Protein AF-A0A7C5YLM7-F1 (afdb_monomer)

Secondary structure (DSSP, 8-state):
----GGGTTSS-SEEEEGGGTT--GGG-TTGGGSEEEEEBSS--TT-EESSTTB--TBTTEEEEEETTS-EEEEEHHHHHHHHT-

Radius of gyration: 12.31 Å; Cα contacts (8 Å, |Δi|>4): 153; chains: 1; bounding box: 30×27×33 Å

Foldseek 3Di:
DPDDPLGVVAQDQKAAAVVCPPPDLVRDDPQVLAFGMKGFPPRDPHHYDLCPGHDLSPVQWIWTATSVGDIDTDHPVRSVVSSVD

Mean predicted aligned error: 3.07 Å

pLDDT: mean 92.98, std 7.43, range [56.0, 97.69]

Solvent-accessible surface area (backbone atoms only — not comparable to full-atom values): 4905 Å² total; per-residue (Å²): 129,83,56,42,84,95,42,69,90,38,80,22,41,45,27,35,37,43,90,52,65,96,60,55,72,91,75,50,74,66,28,88,73,33,72,36,38,32,32,27,69,77,23,38,79,92,37,61,41,68,56,86,42,63,30,47,86,57,93,57,11,28,51,36,30,24,61,70,72,54,72,44,81,25,50,49,70,60,44,55,57,65,46,72,111

Nearest PDB structures (foldseek):
  3qii-assembly1_A-2  TM=7.365E-01  e=6.145E-01  Homo sapiens
  8xis-assembly1_B  TM=4.307E-01  e=2.947E+00  Acetivibrio thermocellus
  1h4s-assembly1_B  TM=3.959E-01  e=1.637E+00  Thermus thermophilus
  1hc7-assembly1_A  TM=4.144E-01  e=2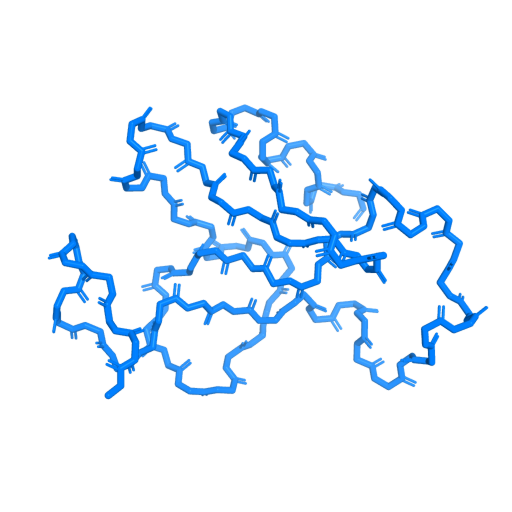.586E+00  Thermus thermophilus
  6thc-assembly2_C  TM=4.481E-01  e=4.655E+00  Mycolicibacterium smegmatis

Sequence (85 aa):
SFLCPAARHLDCGYAFYQPLSSRKVKEISQRSSTPMLFDSTKGQHNYADKGQSLAFRHLGGAVVTFADGHVKWLSEINAKQVFKR

Structure (mmCIF, N/CA/C/O backbone):
data_AF-A0A7C5YLM7-F1
#
_entry.id   AF-A0A7C5YLM7-F1
#
loop_
_atom_site.group_PDB
_atom_site.id
_atom_site.type_symbol
_atom_site.label_atom_id
_atom_site.label_alt_id
_atom_site.label_comp_id
_atom_site.label_asym_id
_atom_site.label_entity_id
_atom_site.label_seq_id
_atom_site.pdbx_PDB_ins_code
_atom_site.Cartn_x
_atom_site.Cartn_y
_atom_site.Cartn_z
_atom_site.occupancy
_atom_site.B_iso_or_equiv
_atom_site.auth_seq_id
_atom_site.auth_comp_id
_atom_site.auth_asym_id
_atom_site.auth_atom_id
_atom_site.pdbx_PDB_model_num
ATOM 1 N N . SER A 1 1 ? 11.135 -16.520 -3.141 1.00 56.00 1 SER A N 1
ATOM 2 C CA . SER A 1 1 ? 10.555 -15.236 -2.696 1.00 56.00 1 SER A CA 1
ATOM 3 C C . SER A 1 1 ? 9.516 -14.782 -3.712 1.00 56.00 1 SER A C 1
ATOM 5 O O . SER A 1 1 ? 9.654 -15.096 -4.890 1.00 56.00 1 SER A O 1
ATOM 7 N N . PHE A 1 2 ? 8.459 -14.087 -3.282 1.00 60.16 2 PHE A N 1
ATOM 8 C CA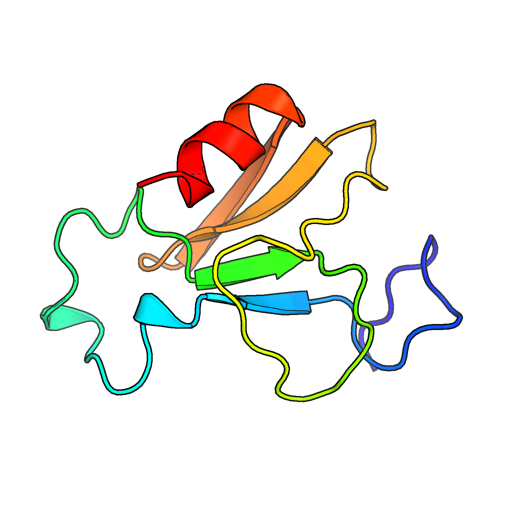 . PHE A 1 2 ? 7.501 -13.454 -4.198 1.00 60.16 2 PHE A CA 1
ATOM 9 C C . PHE A 1 2 ? 8.075 -12.105 -4.647 1.00 60.16 2 PHE A C 1
ATOM 11 O O . PHE A 1 2 ? 7.845 -11.079 -4.012 1.00 60.16 2 PHE A O 1
ATOM 18 N N . LEU A 1 3 ? 8.895 -12.129 -5.700 1.00 75.19 3 LEU A N 1
ATOM 19 C CA . LEU A 1 3 ? 9.492 -10.927 -6.283 1.00 75.19 3 LEU A CA 1
ATOM 20 C C . LEU A 1 3 ? 8.646 -10.430 -7.446 1.00 75.19 3 LEU A C 1
ATOM 22 O O . LEU A 1 3 ? 8.273 -11.198 -8.334 1.00 75.19 3 LEU A O 1
ATOM 26 N N . CYS A 1 4 ? 8.389 -9.127 -7.470 1.00 84.12 4 CYS A N 1
ATOM 27 C CA . CYS A 1 4 ? 7.748 -8.502 -8.614 1.00 84.12 4 CYS A CA 1
ATOM 28 C C . CYS A 1 4 ? 8.682 -8.591 -9.842 1.00 84.12 4 CYS A C 1
ATOM 30 O O . CYS A 1 4 ? 9.832 -8.151 -9.759 1.00 84.12 4 CYS A O 1
ATOM 32 N N . PRO A 1 5 ? 8.223 -9.102 -11.006 1.00 88.38 5 PRO A N 1
ATOM 33 C CA . PRO A 1 5 ? 9.045 -9.162 -12.217 1.00 88.38 5 PRO A CA 1
ATOM 34 C C . PRO A 1 5 ? 9.561 -7.794 -12.687 1.00 88.38 5 PRO A C 1
ATOM 36 O O . PRO A 1 5 ? 10.671 -7.708 -13.202 1.00 88.38 5 PRO A O 1
ATOM 39 N N . ALA A 1 6 ? 8.803 -6.719 -12.448 1.00 89.56 6 ALA A N 1
ATOM 40 C CA . ALA A 1 6 ? 9.219 -5.341 -12.727 1.00 89.56 6 ALA A CA 1
ATOM 41 C C . ALA A 1 6 ? 10.219 -4.781 -11.689 1.00 89.56 6 ALA A C 1
ATOM 43 O O . ALA A 1 6 ? 10.584 -3.608 -11.735 1.00 89.56 6 ALA A O 1
ATOM 44 N N . ALA A 1 7 ? 10.631 -5.595 -10.713 1.00 90.25 7 ALA A N 1
ATOM 45 C CA . ALA A 1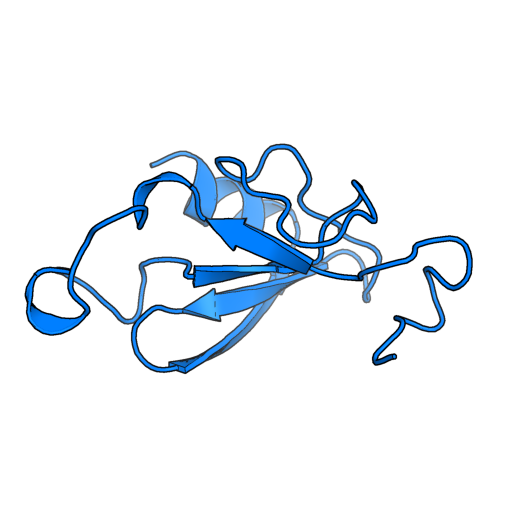 7 ? 11.455 -5.203 -9.576 1.00 90.25 7 ALA A CA 1
ATOM 46 C C . ALA A 1 7 ? 12.405 -6.321 -9.115 1.00 90.25 7 ALA A C 1
ATOM 48 O O . ALA A 1 7 ? 12.683 -6.438 -7.927 1.00 90.25 7 ALA A O 1
ATOM 49 N N . ARG A 1 8 ? 12.898 -7.157 -10.039 1.00 90.81 8 ARG A N 1
ATOM 50 C CA . ARG A 1 8 ? 13.724 -8.344 -9.719 1.00 90.81 8 ARG A CA 1
ATOM 51 C C . ARG A 1 8 ? 15.003 -8.055 -8.927 1.00 90.81 8 ARG A C 1
ATOM 53 O O . ARG A 1 8 ? 15.585 -8.983 -8.388 1.00 90.81 8 ARG A O 1
ATOM 60 N N . HIS A 1 9 ? 15.439 -6.799 -8.894 1.00 90.50 9 HIS A N 1
ATOM 61 C CA . HIS A 1 9 ? 16.600 -6.341 -8.134 1.00 90.50 9 HIS A CA 1
ATOM 62 C C . HIS A 1 9 ? 16.302 -6.088 -6.645 1.00 90.50 9 HIS A C 1
ATOM 64 O O . HIS A 1 9 ? 17.222 -5.764 -5.906 1.00 90.50 9 HIS A O 1
ATOM 70 N N . LEU A 1 10 ? 15.038 -6.161 -6.215 1.00 91.00 10 LEU A N 1
ATOM 71 C CA . LEU A 1 10 ? 14.633 -5.984 -4.820 1.00 91.00 10 LEU A CA 1
ATOM 72 C C . LEU A 1 10 ? 14.538 -7.337 -4.108 1.00 91.00 10 LEU A C 1
ATOM 74 O O . LEU A 1 10 ? 14.155 -8.328 -4.728 1.00 91.00 10 LEU A O 1
ATOM 78 N N . ASP A 1 11 ? 14.767 -7.355 -2.796 1.00 90.06 11 ASP A N 1
ATOM 79 C CA . ASP A 1 11 ? 14.614 -8.563 -1.971 1.00 90.06 11 ASP A CA 1
ATOM 80 C C . ASP A 1 11 ? 13.144 -8.813 -1.577 1.00 90.06 11 ASP A C 1
ATOM 82 O O . ASP A 1 11 ? 12.712 -9.950 -1.364 1.00 90.06 11 ASP A O 1
ATOM 86 N N . CYS A 1 12 ? 12.342 -7.742 -1.512 1.00 88.44 12 CYS A N 1
ATOM 87 C CA . CYS A 1 12 ? 10.924 -7.765 -1.158 1.00 88.44 12 CYS A CA 1
ATOM 88 C C . CYS A 1 12 ? 10.122 -6.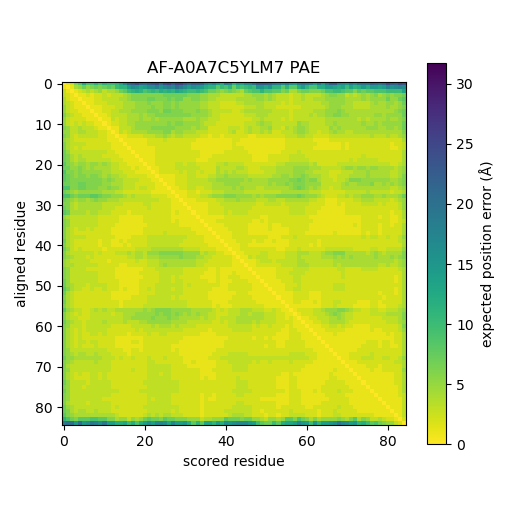694 -1.919 1.00 88.44 12 CYS A C 1
ATOM 90 O O . CYS A 1 12 ? 10.561 -5.558 -2.054 1.00 88.44 12 CYS A O 1
ATOM 92 N N . GLY A 1 13 ? 8.925 -7.031 -2.410 1.00 89.88 13 GLY A N 1
ATOM 93 C CA . GLY A 1 13 ? 8.105 -6.114 -3.217 1.00 89.88 13 GLY A CA 1
ATOM 94 C C . GLY A 1 13 ? 7.187 -5.171 -2.434 1.00 89.88 13 GLY A C 1
ATOM 95 O O . GLY A 1 13 ? 6.614 -4.270 -3.040 1.00 89.88 13 GLY A O 1
ATOM 96 N N . TYR A 1 14 ? 7.032 -5.362 -1.122 1.00 92.44 14 TYR A N 1
ATOM 97 C CA . TYR A 1 14 ? 6.014 -4.683 -0.318 1.00 92.44 14 TYR A CA 1
ATOM 98 C C . TYR A 1 14 ? 6.594 -4.000 0.922 1.00 92.44 14 TYR A C 1
ATOM 100 O O . TYR A 1 14 ? 7.663 -4.366 1.411 1.00 92.44 14 TYR A O 1
ATOM 108 N N . ALA A 1 15 ? 5.839 -3.042 1.453 1.00 95.88 15 ALA A N 1
ATOM 109 C CA . ALA A 1 15 ? 6.045 -2.461 2.772 1.00 95.88 15 ALA A CA 1
ATOM 110 C C . ALA A 1 15 ? 4.759 -2.519 3.601 1.00 95.88 15 ALA A C 1
ATOM 112 O O . ALA A 1 15 ? 3.649 -2.548 3.064 1.00 95.88 15 ALA A O 1
ATOM 113 N N . PHE A 1 16 ? 4.926 -2.539 4.920 1.00 97.12 16 PHE A N 1
ATOM 114 C CA . PHE A 1 16 ? 3.834 -2.453 5.880 1.00 97.12 16 PHE A CA 1
ATOM 115 C C . PHE A 1 16 ? 3.459 -0.998 6.170 1.00 97.12 16 PHE A C 1
ATOM 117 O O . PHE A 1 16 ? 4.325 -0.128 6.275 1.00 97.12 16 PHE A O 1
ATOM 124 N N . TYR A 1 17 ? 2.164 -0.728 6.338 1.00 97.25 17 TYR A N 1
ATOM 125 C CA . TYR A 1 17 ? 1.688 0.591 6.738 1.00 97.25 17 TYR A CA 1
ATOM 126 C C . TYR A 1 17 ? 1.974 0.828 8.226 1.00 97.25 17 TYR A C 1
ATOM 128 O O . TYR A 1 17 ? 1.254 0.360 9.110 1.00 97.25 17 TYR A O 1
ATOM 136 N N . GLN A 1 18 ? 3.045 1.577 8.501 1.00 96.94 18 GLN A N 1
ATOM 137 C CA . GLN A 1 18 ? 3.593 1.823 9.837 1.00 96.94 18 GLN A CA 1
ATOM 138 C C . GLN A 1 18 ? 2.546 2.241 10.894 1.00 96.94 18 GLN A C 1
ATOM 140 O O . GLN A 1 18 ? 2.667 1.783 12.032 1.00 96.94 18 GLN A O 1
ATOM 145 N N . PRO A 1 19 ? 1.506 3.049 10.588 1.00 95.38 19 PRO A N 1
ATOM 146 C CA . PRO A 1 19 ? 0.473 3.419 11.564 1.00 95.38 19 PRO A CA 1
ATOM 147 C C . PRO A 1 19 ? -0.371 2.260 12.116 1.00 95.38 19 PRO A C 1
ATOM 149 O O . PRO A 1 19 ? -1.091 2.446 13.097 1.00 95.38 19 PRO A O 1
ATOM 152 N N . LEU A 1 20 ? -0.301 1.066 11.518 1.00 95.25 20 LEU A N 1
ATOM 153 C CA . LEU A 1 20 ? -0.910 -0.146 12.072 1.00 95.25 20 LEU A CA 1
ATOM 154 C C . LEU A 1 20 ? -0.009 -0.892 13.059 1.00 95.25 20 LEU A C 1
ATOM 156 O O . LEU A 1 20 ? -0.437 -1.901 13.622 1.00 95.25 20 LEU A O 1
ATOM 160 N N . SER A 1 21 ? 1.217 -0.417 13.291 1.00 94.94 21 SER A N 1
ATOM 161 C CA . SER A 1 21 ? 2.134 -1.044 14.239 1.00 94.94 21 SER A CA 1
ATOM 162 C C . SER A 1 21 ? 1.474 -1.203 15.607 1.00 94.94 21 SER A C 1
ATOM 164 O O . SER A 1 21 ? 0.894 -0.262 16.148 1.00 94.94 21 SER A O 1
ATOM 166 N N . SER A 1 22 ? 1.563 -2.414 16.159 1.00 93.88 22 SER A N 1
ATOM 167 C CA . SER A 1 22 ? 1.014 -2.787 17.470 1.00 93.88 22 SER A CA 1
ATOM 168 C C . SER A 1 22 ? -0.511 -2.649 17.628 1.00 93.88 22 SER A C 1
ATOM 170 O O . SER A 1 22 ? -1.013 -2.788 18.742 1.00 93.88 22 SER A O 1
ATOM 172 N N . ARG A 1 23 ? -1.274 -2.418 16.549 1.00 94.38 23 ARG A N 1
ATOM 173 C CA . ARG A 1 23 ? -2.745 -2.353 16.598 1.00 94.38 23 ARG A CA 1
ATOM 174 C C . ARG A 1 23 ? -3.368 -3.720 16.351 1.00 94.38 23 ARG A C 1
ATOM 176 O O . ARG A 1 23 ? -2.958 -4.441 15.443 1.00 94.38 23 ARG A O 1
ATOM 183 N N . LYS A 1 24 ? -4.418 -4.066 17.100 1.00 92.44 24 LYS A N 1
ATOM 184 C CA . LYS A 1 24 ? -5.214 -5.264 16.792 1.00 92.44 24 LYS A CA 1
ATOM 185 C C . LYS A 1 24 ? -6.194 -4.945 15.671 1.00 92.44 24 LYS A C 1
ATOM 187 O O . LYS A 1 24 ? -6.795 -3.876 15.654 1.00 92.44 24 LYS A O 1
ATOM 192 N N . VAL A 1 25 ? -6.452 -5.909 14.786 1.00 87.38 25 VAL A N 1
ATOM 193 C CA . VAL A 1 25 ? -7.397 -5.735 13.662 1.00 87.38 25 VAL A CA 1
ATOM 194 C C . VAL A 1 25 ? -8.776 -5.250 14.134 1.00 87.38 25 VAL A C 1
ATOM 196 O O . VAL A 1 25 ? -9.379 -4.386 13.504 1.00 87.38 25 VAL A O 1
ATOM 199 N N . LYS A 1 26 ? -9.254 -5.744 15.286 1.00 91.12 26 LYS A N 1
ATOM 200 C CA . LYS A 1 26 ? -10.536 -5.334 15.886 1.00 91.12 26 LYS A CA 1
ATOM 201 C C . LYS A 1 26 ? -10.596 -3.861 16.326 1.00 91.12 26 LYS A C 1
ATOM 203 O O . LYS A 1 26 ? -11.687 -3.340 16.508 1.00 91.12 26 LYS A O 1
ATOM 208 N N . GLU A 1 27 ? -9.449 -3.208 16.506 1.00 94.38 27 GLU A N 1
ATOM 209 C CA . GLU A 1 27 ? -9.321 -1.804 16.932 1.00 94.38 27 GLU A CA 1
ATOM 210 C C . GLU A 1 27 ? -9.198 -0.846 15.736 1.00 94.38 27 GLU A C 1
ATOM 212 O O . GLU A 1 27 ? -9.095 0.368 15.917 1.00 94.38 27 GLU A O 1
ATOM 217 N N . ILE A 1 28 ? -9.161 -1.368 14.506 1.00 94.69 28 ILE A N 1
ATOM 218 C CA . ILE A 1 28 ? -9.074 -0.568 13.285 1.00 94.69 28 ILE A CA 1
ATOM 219 C C . ILE A 1 28 ? -10.493 -0.185 12.856 1.00 94.69 28 ILE A C 1
ATOM 221 O O . ILE A 1 28 ? -11.273 -1.019 12.395 1.00 94.69 28 ILE A O 1
ATOM 225 N N . SER A 1 29 ? -10.834 1.094 12.990 1.00 93.38 29 SER A N 1
ATOM 226 C CA . SER A 1 29 ? -12.032 1.670 12.374 1.00 93.38 29 SER A CA 1
ATOM 227 C C . SER A 1 29 ? -11.851 1.768 10.857 1.00 93.38 29 SER A C 1
ATOM 229 O O . SER A 1 29 ? -10.739 1.971 10.383 1.00 93.38 29 SER A O 1
ATOM 231 N N . GLN A 1 30 ? -12.938 1.658 10.083 1.00 94.56 30 GLN A N 1
ATOM 232 C CA . GLN A 1 30 ? -12.910 1.827 8.617 1.00 94.56 30 GLN A CA 1
ATOM 233 C C . GLN A 1 30 ? -11.895 0.903 7.901 1.00 94.56 30 GLN A C 1
ATOM 235 O O . GLN A 1 30 ? -11.149 1.339 7.018 1.00 94.56 30 GLN A O 1
ATOM 240 N N . ARG A 1 31 ? -11.861 -0.388 8.277 1.00 95.44 31 ARG A N 1
ATOM 241 C CA . ARG A 1 31 ? -10.905 -1.396 7.763 1.00 95.44 31 ARG A CA 1
ATOM 242 C C . ARG A 1 31 ? -10.829 -1.463 6.236 1.00 95.44 31 ARG A C 1
ATOM 244 O O . ARG A 1 31 ? -9.731 -1.553 5.700 1.00 95.44 31 ARG A O 1
ATOM 251 N N . SER A 1 32 ? -11.961 -1.310 5.553 1.00 96.00 32 SER A N 1
ATOM 252 C CA . SER A 1 32 ? -12.062 -1.310 4.086 1.00 96.00 32 SER A CA 1
ATOM 253 C C . SER A 1 32 ? -11.445 -0.085 3.394 1.00 96.00 32 SER A C 1
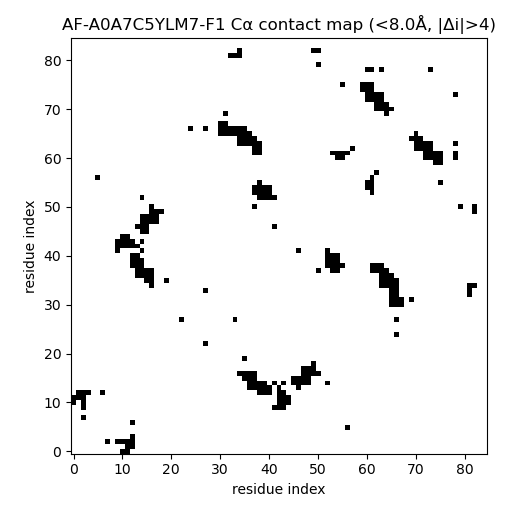ATOM 255 O O . SER A 1 32 ? -11.425 0.003 2.167 1.00 96.00 32 SER A O 1
ATOM 257 N N . SER A 1 33 ? -10.943 0.884 4.158 1.00 96.12 33 SER A N 1
ATOM 258 C CA . SER A 1 33 ? -10.245 2.064 3.633 1.00 96.12 33 SER A CA 1
ATOM 259 C C . SER A 1 33 ? -8.887 2.310 4.292 1.00 96.12 33 SER A C 1
ATOM 261 O O . SER A 1 33 ? -8.192 3.250 3.915 1.00 96.12 33 SER A O 1
ATOM 263 N N . THR A 1 34 ? -8.493 1.464 5.249 1.00 97.06 34 THR A N 1
ATOM 264 C CA . THR A 1 34 ? -7.211 1.577 5.950 1.00 97.06 34 THR A CA 1
ATOM 265 C C . THR A 1 34 ? -6.175 0.685 5.264 1.00 97.06 34 THR A C 1
ATOM 267 O O . THR A 1 34 ? -6.386 -0.530 5.237 1.00 97.06 34 THR A O 1
ATOM 270 N N . PRO A 1 35 ? -5.081 1.235 4.706 1.00 97.19 35 PRO A N 1
ATOM 271 C CA . PRO A 1 35 ? -4.057 0.431 4.047 1.00 97.19 35 PRO A CA 1
ATOM 272 C C . PRO A 1 35 ? -3.322 -0.463 5.054 1.00 97.19 35 PRO A C 1
ATOM 274 O O . PRO A 1 35 ? -3.167 -0.106 6.220 1.00 97.19 35 PRO A O 1
ATOM 277 N N . MET A 1 36 ? -2.863 -1.624 4.592 1.00 96.81 36 MET A N 1
ATOM 278 C CA . MET A 1 36 ? -2.132 -2.609 5.391 1.00 96.81 36 MET A CA 1
ATOM 279 C C . MET A 1 36 ? -0.766 -2.914 4.778 1.00 96.81 36 MET A C 1
ATOM 281 O O . MET A 1 36 ? 0.254 -2.701 5.432 1.00 96.81 36 MET A O 1
ATOM 285 N N . LEU A 1 37 ? -0.739 -3.365 3.523 1.00 96.38 37 LEU A N 1
ATOM 286 C CA . LEU A 1 37 ? 0.477 -3.525 2.727 1.00 96.38 37 LEU A CA 1
ATOM 287 C C . LEU A 1 37 ? 0.331 -2.756 1.416 1.00 96.38 37 LEU A C 1
ATOM 289 O O . LEU A 1 37 ? -0.772 -2.592 0.894 1.00 96.38 37 LEU A O 1
ATOM 293 N N . PHE A 1 38 ? 1.448 -2.313 0.864 1.00 96.00 38 PHE A N 1
ATOM 294 C CA . PHE A 1 38 ? 1.493 -1.677 -0.449 1.00 96.00 38 PHE A CA 1
ATOM 295 C C . PHE A 1 38 ? 2.797 -2.019 -1.156 1.00 96.00 38 PHE A C 1
ATOM 297 O O . PHE A 1 38 ? 3.818 -2.266 -0.506 1.00 96.00 38 PHE A O 1
ATOM 304 N N . ASP A 1 39 ? 2.762 -2.015 -2.488 1.00 93.44 39 ASP A N 1
ATOM 305 C CA . ASP A 1 39 ? 3.971 -2.176 -3.289 1.00 93.44 39 ASP A CA 1
ATOM 306 C C . ASP A 1 39 ? 4.970 -1.065 -2.956 1.00 93.44 39 ASP A C 1
ATOM 308 O O . ASP A 1 39 ? 4.646 0.124 -3.024 1.00 93.44 39 ASP A O 1
ATOM 312 N N . SER A 1 40 ? 6.199 -1.452 -2.618 1.00 94.69 40 SER A N 1
ATOM 313 C CA . SER A 1 40 ? 7.226 -0.542 -2.114 1.00 94.69 40 SER A CA 1
ATOM 314 C C . SER A 1 40 ? 8.449 -0.490 -3.017 1.00 94.69 40 SER A C 1
ATOM 316 O O . SER A 1 40 ? 8.904 -1.504 -3.544 1.00 94.69 40 SER A O 1
ATOM 318 N N . THR A 1 41 ? 9.026 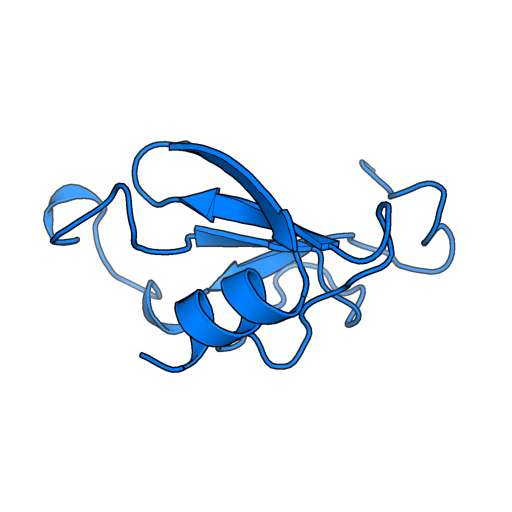0.697 -3.174 1.00 95.62 41 THR A N 1
ATOM 319 C CA . THR A 1 41 ? 10.308 0.940 -3.849 1.00 95.62 41 THR A CA 1
ATOM 320 C C . THR A 1 41 ? 11.522 0.595 -2.988 1.00 95.62 41 THR A C 1
ATOM 322 O O . THR A 1 41 ? 12.633 0.584 -3.505 1.00 95.62 41 THR A O 1
ATOM 325 N N . LYS A 1 42 ? 11.342 0.3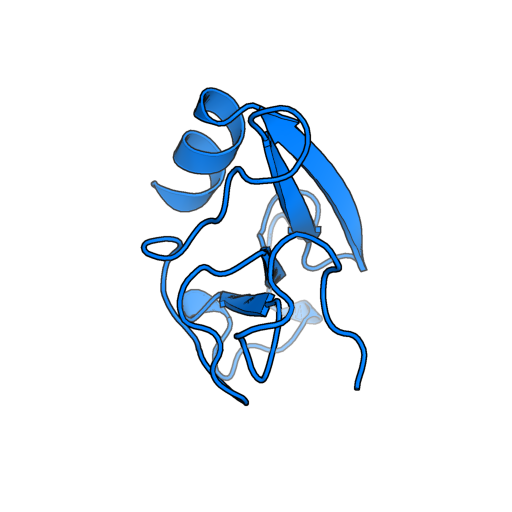05 -1.692 1.00 95.19 42 LYS A N 1
ATOM 326 C CA . LYS A 1 42 ? 12.458 0.142 -0.745 1.00 95.19 42 LYS A CA 1
ATOM 327 C C . LYS A 1 42 ? 13.127 -1.214 -0.813 1.00 95.19 42 LYS A C 1
ATOM 329 O O . LYS A 1 42 ? 14.318 -1.302 -0.546 1.00 95.19 42 LYS A O 1
ATOM 334 N N . GLY A 1 43 ? 12.385 -2.248 -1.192 1.00 90.06 43 GLY A N 1
ATOM 335 C CA . GLY A 1 43 ? 12.978 -3.540 -1.506 1.00 90.06 43 GLY A CA 1
ATOM 336 C C . GLY A 1 43 ? 13.421 -4.390 -0.328 1.00 90.06 43 GLY A C 1
ATOM 337 O O . GLY A 1 43 ? 14.082 -5.390 -0.561 1.00 90.06 43 GLY A O 1
ATOM 338 N N . GLN A 1 44 ? 13.104 -4.002 0.908 1.00 91.94 44 GLN A N 1
ATOM 339 C CA . GLN A 1 44 ? 13.659 -4.605 2.119 1.00 91.94 44 GLN A CA 1
ATOM 340 C C . GLN A 1 44 ? 12.626 -5.471 2.841 1.00 91.94 44 GLN A C 1
ATOM 342 O O . GLN A 1 44 ? 11.449 -5.117 2.941 1.00 91.94 44 GLN A O 1
ATOM 347 N N . HIS A 1 45 ? 13.074 -6.594 3.400 1.00 91.62 45 HIS A N 1
ATOM 348 C CA . HIS A 1 45 ? 12.252 -7.374 4.321 1.00 91.62 45 HIS A CA 1
ATOM 349 C C . HIS A 1 45 ? 11.883 -6.547 5.558 1.00 91.62 45 HIS A C 1
ATOM 351 O O . HIS A 1 45 ? 12.692 -5.773 6.062 1.00 91.62 45 HIS A O 1
ATOM 357 N N . ASN A 1 46 ? 10.660 -6.741 6.061 1.00 91.50 46 ASN A N 1
ATOM 358 C CA . ASN A 1 46 ? 10.136 -6.070 7.258 1.00 91.50 46 ASN A CA 1
ATOM 359 C C . ASN A 1 46 ? 10.130 -4.530 7.184 1.00 91.50 46 ASN A C 1
ATOM 361 O O . ASN A 1 46 ? 10.050 -3.867 8.218 1.00 91.50 46 ASN A O 1
ATOM 365 N N . TYR A 1 47 ? 10.196 -3.949 5.982 1.00 95.62 47 TYR A N 1
ATOM 366 C CA . TYR A 1 47 ? 10.138 -2.503 5.821 1.00 95.62 47 TYR A CA 1
ATOM 367 C C . TYR A 1 47 ? 8.732 -1.966 6.104 1.00 95.62 47 TYR A C 1
ATOM 369 O O . TYR A 1 47 ? 7.728 -2.546 5.678 1.00 95.62 47 TYR A O 1
ATOM 377 N N . ALA A 1 48 ? 8.662 -0.834 6.799 1.00 97.06 48 ALA A N 1
ATOM 378 C CA . ALA A 1 48 ? 7.418 -0.148 7.105 1.00 97.06 48 ALA A CA 1
ATOM 379 C C . ALA A 1 48 ? 7.592 1.363 6.959 1.00 97.06 48 ALA A C 1
ATOM 381 O O . ALA A 1 48 ? 8.581 1.925 7.428 1.00 97.06 48 ALA A O 1
ATOM 382 N N . ASP A 1 49 ? 6.615 2.021 6.342 1.00 97.31 49 ASP A N 1
ATOM 383 C CA . ASP A 1 49 ? 6.544 3.480 6.284 1.00 97.31 49 ASP A CA 1
ATOM 384 C C . ASP A 1 49 ? 5.080 3.959 6.197 1.00 97.31 49 ASP A C 1
ATOM 386 O O . ASP A 1 49 ? 4.138 3.187 6.403 1.00 97.31 49 ASP A O 1
ATOM 390 N N . LYS A 1 50 ? 4.873 5.256 5.963 1.00 96.75 50 LYS A N 1
ATOM 391 C CA . LYS A 1 50 ? 3.554 5.901 5.882 1.00 96.75 50 LYS A CA 1
ATOM 392 C C . LYS A 1 50 ? 3.077 6.111 4.435 1.00 96.75 50 LYS A C 1
ATOM 394 O O . LYS A 1 50 ? 2.226 6.958 4.199 1.00 96.75 50 LYS A O 1
ATOM 399 N N . GLY A 1 51 ? 3.611 5.366 3.471 1.00 96.44 51 GLY A N 1
ATOM 400 C CA . GLY A 1 51 ? 3.344 5.468 2.034 1.00 96.44 51 GLY A CA 1
ATOM 401 C C . GLY A 1 51 ? 4.425 6.198 1.228 1.00 96.44 51 GLY A C 1
ATOM 402 O O . GLY A 1 51 ? 4.250 6.391 0.025 1.00 96.44 51 GLY A O 1
ATOM 403 N N . GLN A 1 52 ? 5.543 6.615 1.837 1.00 96.75 52 GLN A N 1
ATOM 404 C CA . GLN A 1 52 ? 6.613 7.335 1.127 1.00 96.75 52 GL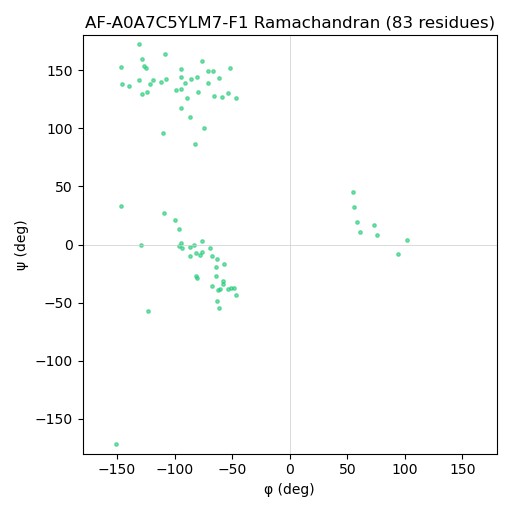N A CA 1
ATOM 405 C C . GLN A 1 52 ? 7.277 6.480 0.044 1.00 96.75 52 GLN A C 1
ATOM 407 O O . GLN A 1 52 ? 7.802 7.020 -0.928 1.00 96.75 52 GLN A O 1
ATOM 412 N N . SER A 1 53 ? 7.260 5.156 0.204 1.00 96.69 53 SER A N 1
ATOM 413 C CA . SER A 1 53 ? 7.842 4.223 -0.755 1.00 96.69 53 SER A CA 1
ATOM 414 C C . SER A 1 53 ? 6.854 3.629 -1.754 1.00 96.69 53 SER A C 1
ATOM 416 O O . SER A 1 53 ? 7.238 2.688 -2.439 1.00 96.69 53 SER A O 1
ATOM 418 N N . LEU A 1 54 ? 5.630 4.156 -1.889 1.00 96.38 54 LEU A N 1
ATOM 419 C CA . LEU A 1 54 ? 4.664 3.663 -2.881 1.00 96.38 54 LEU A CA 1
ATOM 420 C C . LEU A 1 54 ? 5.303 3.484 -4.264 1.00 96.38 54 LEU A C 1
ATOM 422 O O . LEU A 1 54 ? 5.899 4.407 -4.823 1.00 96.38 54 LEU A O 1
ATOM 426 N N . ALA A 1 55 ? 5.164 2.285 -4.818 1.00 95.62 55 ALA A N 1
ATOM 427 C CA . ALA A 1 55 ? 5.624 1.970 -6.157 1.00 95.62 55 ALA A CA 1
ATOM 428 C C . ALA A 1 55 ? 4.466 2.033 -7.158 1.00 95.62 55 ALA A C 1
ATOM 430 O O . ALA A 1 55 ? 3.420 1.426 -6.951 1.00 95.62 55 ALA A O 1
ATOM 431 N N . PHE A 1 56 ? 4.697 2.706 -8.287 1.00 96.06 56 PHE A N 1
ATOM 432 C CA . PHE A 1 56 ? 3.709 2.882 -9.363 1.00 96.06 56 PHE A CA 1
ATOM 433 C C . PHE A 1 56 ? 4.048 2.071 -10.621 1.00 96.06 56 PHE A C 1
ATOM 435 O O . PHE A 1 56 ? 3.723 2.441 -11.747 1.00 96.06 56 PHE A O 1
ATOM 442 N N . ARG A 1 57 ? 4.762 0.955 -10.437 1.00 91.62 57 ARG A N 1
ATOM 443 C CA . ARG A 1 57 ? 5.359 0.166 -11.527 1.00 91.62 57 ARG A CA 1
ATOM 444 C C . ARG A 1 57 ? 4.355 -0.699 -12.304 1.00 91.62 57 ARG A C 1
ATOM 446 O O . ARG A 1 57 ? 4.723 -1.300 -13.307 1.00 91.62 57 ARG A O 1
ATOM 453 N N . HIS A 1 58 ? 3.101 -0.770 -11.856 1.00 90.81 58 HIS A N 1
ATOM 454 C CA . HIS A 1 58 ? 2.051 -1.586 -12.466 1.00 90.81 58 HIS A CA 1
ATOM 455 C C . HIS A 1 58 ? 1.012 -0.688 -13.129 1.00 90.81 58 HIS A C 1
ATOM 457 O O . HIS A 1 58 ? 0.106 -0.190 -12.466 1.00 90.81 58 HIS A O 1
ATOM 463 N N . LEU A 1 59 ? 1.157 -0.470 -14.441 1.00 93.75 59 LEU A N 1
ATOM 464 C CA . LEU A 1 59 ? 0.243 0.355 -15.246 1.00 93.75 59 LEU A CA 1
ATOM 465 C C . LEU A 1 59 ? 0.067 1.792 -14.703 1.00 93.75 59 LEU A C 1
ATOM 467 O O . LEU A 1 59 ? -1.011 2.365 -14.806 1.00 93.75 59 LEU A O 1
ATOM 471 N N . GLY A 1 60 ? 1.109 2.370 -14.091 1.00 93.75 60 GLY A N 1
ATOM 472 C CA . GLY A 1 60 ? 1.047 3.712 -13.491 1.00 93.75 60 GLY A CA 1
ATOM 473 C C . GLY A 1 60 ? 0.249 3.785 -12.181 1.00 93.75 60 GLY A C 1
ATOM 474 O O . GLY A 1 60 ? -0.156 4.864 -11.749 1.00 93.75 60 GLY A O 1
ATOM 475 N N . GLY A 1 61 ? -0.009 2.641 -11.545 1.00 95.69 61 GLY A N 1
ATOM 476 C CA . GLY A 1 61 ? -0.699 2.553 -10.265 1.00 95.69 61 GLY A CA 1
ATOM 477 C C . GLY A 1 61 ? 0.022 1.668 -9.256 1.00 95.69 61 GLY A C 1
ATOM 478 O O . GLY A 1 61 ? 1.014 1.005 -9.570 1.00 95.69 61 GLY A O 1
ATOM 479 N N . ALA A 1 62 ? -0.497 1.691 -8.033 1.00 95.50 62 ALA A N 1
ATOM 480 C CA . ALA A 1 62 ? -0.023 0.909 -6.901 1.00 95.50 62 ALA A CA 1
ATOM 481 C C . ALA A 1 62 ? -1.059 -0.152 -6.523 1.00 95.50 62 ALA A C 1
ATOM 483 O O . ALA A 1 62 ? -2.263 0.123 -6.504 1.00 95.50 62 ALA A O 1
ATOM 484 N N . VAL A 1 63 ? -0.592 -1.352 -6.183 1.00 95.56 63 VAL A N 1
ATOM 485 C CA . VAL A 1 63 ? -1.429 -2.377 -5.561 1.00 95.56 63 VAL A CA 1
ATOM 486 C C . VAL A 1 63 ? -1.361 -2.199 -4.046 1.00 95.56 63 VAL A C 1
ATOM 488 O O . VAL A 1 63 ? -0.280 -2.130 -3.459 1.00 95.56 63 VAL A O 1
ATOM 491 N N . VAL A 1 64 ? -2.527 -2.080 -3.412 1.00 97.25 64 VAL A N 1
ATOM 492 C CA . VAL A 1 64 ? -2.667 -1.836 -1.972 1.00 97.25 64 VAL A CA 1
ATOM 493 C C . VAL A 1 64 ? -3.617 -2.867 -1.383 1.00 97.25 64 VAL A C 1
ATOM 495 O O . VAL A 1 64 ? -4.721 -3.067 -1.896 1.00 97.25 64 VAL A O 1
ATOM 498 N N . THR A 1 65 ? -3.195 -3.512 -0.299 1.00 97.44 65 THR A N 1
ATOM 499 C CA . THR A 1 65 ? -4.061 -4.351 0.530 1.00 97.44 65 THR A CA 1
ATOM 500 C C . THR A 1 65 ? -4.599 -3.530 1.695 1.00 97.44 65 THR A C 1
ATOM 502 O O . THR A 1 65 ? -3.909 -2.657 2.227 1.00 97.44 65 THR A O 1
ATOM 505 N N . PHE A 1 66 ? -5.837 -3.793 2.093 1.00 97.50 66 PHE A N 1
ATOM 506 C CA . PHE A 1 66 ? -6.518 -3.074 3.166 1.00 97.50 66 PHE A CA 1
ATOM 507 C C . PHE A 1 66 ? -6.670 -3.949 4.411 1.00 97.50 66 PHE A C 1
ATOM 509 O O . PHE A 1 66 ? -6.501 -5.167 4.364 1.00 97.50 66 PHE A O 1
ATOM 516 N N . ALA A 1 67 ? -6.975 -3.327 5.549 1.00 96.94 67 ALA A N 1
ATOM 517 C CA . ALA A 1 67 ? -7.032 -3.992 6.852 1.00 96.94 67 ALA A CA 1
ATOM 518 C C . ALA A 1 67 ? -8.175 -5.020 7.002 1.00 96.94 67 ALA A C 1
ATOM 520 O O . ALA A 1 67 ? -8.222 -5.748 7.992 1.00 96.94 67 ALA A O 1
ATOM 521 N N . ASP A 1 68 ? -9.115 -5.081 6.058 1.00 96.06 68 ASP A N 1
ATOM 522 C CA . ASP A 1 68 ? -10.128 -6.142 5.938 1.00 96.06 68 ASP A CA 1
ATOM 523 C C . ASP A 1 68 ? -9.715 -7.272 4.969 1.00 96.06 68 ASP A C 1
ATOM 525 O O . ASP A 1 68 ? -10.475 -8.217 4.776 1.00 96.06 68 ASP A O 1
ATOM 529 N N . GLY A 1 69 ? -8.520 -7.192 4.377 1.00 95.56 69 GLY A N 1
ATOM 530 C CA . GLY A 1 69 ? -7.923 -8.225 3.534 1.00 95.56 69 GLY A CA 1
ATOM 531 C C . GLY A 1 69 ? -8.161 -8.071 2.032 1.00 95.56 69 GLY A C 1
ATOM 532 O O . GLY A 1 69 ? -7.540 -8.803 1.262 1.00 95.56 69 GLY A O 1
ATOM 533 N N . HIS A 1 70 ? -9.002 -7.135 1.577 1.00 97.25 70 HIS A N 1
ATOM 534 C CA . HIS A 1 70 ? -9.173 -6.936 0.136 1.00 97.25 70 HIS A CA 1
ATOM 535 C C . HIS A 1 70 ? -7.987 -6.179 -0.476 1.00 97.25 70 HIS A C 1
ATOM 537 O O . HIS A 1 70 ? -7.251 -5.458 0.202 1.00 97.25 70 HIS A O 1
ATOM 543 N N . VAL A 1 71 ? -7.811 -6.339 -1.787 1.00 97.25 71 VAL A N 1
ATOM 544 C CA . VAL A 1 71 ? -6.720 -5.734 -2.558 1.00 97.25 71 VAL A CA 1
ATOM 545 C C . VAL A 1 71 ? -7.308 -4.855 -3.653 1.00 97.25 71 VAL A C 1
ATOM 547 O O . VAL A 1 71 ? -8.277 -5.248 -4.302 1.00 97.25 71 VAL A O 1
ATOM 550 N N . LYS A 1 72 ? -6.736 -3.668 -3.873 1.00 97.38 72 LYS A N 1
ATOM 551 C CA . LYS A 1 72 ? -7.095 -2.798 -5.002 1.00 97.38 72 LYS A CA 1
ATOM 552 C C . LYS A 1 72 ? -5.858 -2.325 -5.736 1.00 97.38 72 LYS A C 1
ATOM 554 O O . LYS A 1 72 ? -4.860 -1.959 -5.122 1.00 97.38 72 LYS A O 1
ATOM 559 N N . TRP A 1 73 ? -5.981 -2.257 -7.055 1.00 97.69 73 TRP A N 1
ATOM 560 C CA . TRP A 1 73 ? -5.139 -1.389 -7.860 1.00 97.69 73 TRP A CA 1
ATOM 561 C C . TRP A 1 73 ? -5.677 0.041 -7.766 1.00 97.69 73 TRP A C 1
ATOM 563 O O . TRP A 1 73 ? -6.877 0.274 -7.926 1.00 97.69 73 TRP A O 1
ATOM 573 N N . LEU A 1 74 ? -4.796 0.995 -7.491 1.00 97.25 74 LEU A N 1
ATOM 574 C CA . LEU A 1 74 ? -5.112 2.414 -7.419 1.00 97.25 74 LEU A CA 1
ATOM 575 C C . LEU A 1 74 ? -4.199 3.169 -8.378 1.00 97.25 74 LEU A C 1
ATOM 577 O O . LEU A 1 74 ? -2.981 3.018 -8.315 1.00 97.25 74 LEU A O 1
ATOM 581 N N . SER A 1 75 ? -4.770 4.050 -9.201 1.00 97.50 75 SER A N 1
ATOM 582 C CA . SER A 1 75 ? -3.986 5.058 -9.926 1.00 97.50 75 SER A CA 1
ATOM 583 C C . SER A 1 75 ? -3.085 5.826 -8.954 1.00 97.50 75 SER A C 1
ATOM 585 O O . SER A 1 75 ? -3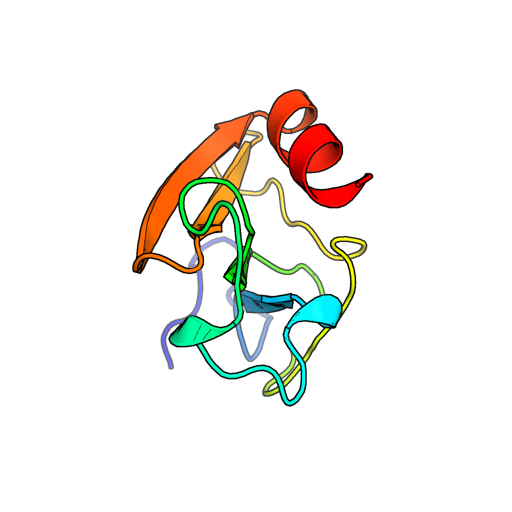.492 6.040 -7.808 1.00 97.50 75 SER A O 1
ATOM 587 N N . GLU A 1 76 ? -1.947 6.341 -9.416 1.00 96.81 76 GLU A N 1
ATOM 588 C CA . GLU A 1 76 ? -1.022 7.126 -8.590 1.00 96.81 76 GLU A CA 1
ATOM 589 C C . GLU A 1 76 ? -1.704 8.220 -7.742 1.00 96.81 76 GLU A C 1
ATOM 591 O O . GLU A 1 76 ? -1.420 8.346 -6.549 1.00 96.81 76 GLU A O 1
ATOM 596 N N . ILE A 1 77 ? -2.652 8.966 -8.322 1.00 96.88 77 ILE A N 1
ATOM 597 C CA . ILE A 1 77 ? -3.402 10.024 -7.625 1.00 96.88 77 ILE A CA 1
ATOM 598 C C . ILE A 1 77 ? -4.195 9.446 -6.444 1.00 96.88 77 ILE A C 1
ATOM 600 O O . ILE A 1 77 ? -4.016 9.882 -5.305 1.00 96.88 77 ILE A O 1
ATOM 604 N N . ASN A 1 78 ? -5.033 8.439 -6.701 1.00 96.81 78 ASN A N 1
ATOM 605 C CA . ASN A 1 78 ? -5.854 7.790 -5.675 1.00 96.81 78 ASN A CA 1
ATOM 606 C C . ASN A 1 78 ? -5.000 7.107 -4.600 1.00 96.81 78 ASN A C 1
ATOM 608 O O . ASN A 1 78 ? -5.320 7.201 -3.417 1.00 96.81 78 ASN A O 1
ATOM 612 N N . ALA A 1 79 ? -3.889 6.468 -4.980 1.00 96.75 79 ALA A N 1
ATOM 613 C CA . ALA A 1 79 ? -2.989 5.854 -4.010 1.00 96.75 79 ALA A CA 1
ATOM 614 C C . ALA A 1 79 ? -2.387 6.923 -3.087 1.00 96.75 79 ALA A C 1
ATOM 616 O O . ALA A 1 79 ? -2.500 6.814 -1.873 1.00 96.75 79 ALA A O 1
ATOM 617 N N . LYS A 1 80 ? -1.850 8.025 -3.626 1.00 95.69 80 LYS A N 1
ATOM 618 C CA . LYS A 1 80 ? -1.323 9.124 -2.797 1.00 95.69 80 LYS A CA 1
ATOM 619 C C . LYS A 1 80 ? -2.379 9.715 -1.856 1.00 95.69 80 LYS A C 1
ATOM 621 O O . LYS A 1 80 ? -2.036 10.117 -0.750 1.00 95.69 80 LYS A O 1
ATOM 626 N N . GLN A 1 81 ? -3.649 9.769 -2.257 1.00 95.94 81 GLN A N 1
ATOM 627 C CA . GLN A 1 81 ? -4.734 10.239 -1.386 1.00 95.94 81 GLN A CA 1
ATOM 628 C C . GLN A 1 81 ? -5.010 9.299 -0.205 1.00 95.94 81 GLN A C 1
ATOM 630 O O . GLN A 1 81 ? -5.300 9.781 0.889 1.00 95.94 81 GLN A O 1
ATOM 635 N N . VAL A 1 82 ? -4.894 7.980 -0.397 1.00 95.62 82 VAL A N 1
ATOM 636 C CA . VAL A 1 82 ? -5.073 6.990 0.682 1.00 95.62 82 VAL A CA 1
ATOM 637 C C . VAL A 1 82 ? -4.050 7.194 1.807 1.00 95.62 82 VAL A C 1
ATOM 639 O O . VAL A 1 82 ? -4.409 7.090 2.975 1.00 95.62 82 VAL A O 1
ATOM 642 N N . PHE A 1 83 ? -2.805 7.544 1.471 1.00 94.25 83 PHE A N 1
ATOM 643 C CA . PHE A 1 83 ? -1.688 7.636 2.425 1.00 94.25 83 PHE A CA 1
ATOM 644 C C . PHE A 1 83 ? -1.412 9.052 2.968 1.00 94.25 83 PHE A C 1
ATOM 646 O O . PHE A 1 83 ? -0.532 9.228 3.803 1.00 94.25 83 PHE A O 1
ATOM 653 N N . LYS A 1 84 ? -2.164 10.071 2.530 1.00 86.25 84 LYS A N 1
ATOM 654 C CA . LYS A 1 84 ? -2.077 11.454 3.047 1.00 86.25 84 LYS A CA 1
ATOM 655 C C . LYS A 1 84 ? -2.885 11.700 4.334 1.00 86.25 84 LYS A C 1
ATOM 657 O O . LYS A 1 84 ? -2.917 12.835 4.800 1.00 86.25 84 LYS A O 1
ATOM 662 N N . ARG A 1 85 ? -3.577 10.678 4.840 1.00 60.91 85 ARG A N 1
ATOM 663 C CA . ARG A 1 85 ? -4.490 10.758 5.989 1.00 60.91 85 ARG A CA 1
ATOM 664 C C . ARG A 1 85 ? -3.772 10.589 7.321 1.00 60.91 85 ARG A C 1
ATOM 666 O O . ARG A 1 85 ? -2.787 9.819 7.363 1.00 60.91 85 ARG A O 1
#